Protein AF-A0A533UTS4-F1 (afdb_monomer)

Mean predicted aligned error: 9.01 Å

Structure (mmCIF, N/CA/C/O backbone):
data_AF-A0A533UTS4-F1
#
_entry.id   AF-A0A533UTS4-F1
#
loop_
_atom_site.group_PDB
_atom_site.id
_atom_site.type_symbol
_atom_site.label_atom_id
_atom_site.label_alt_id
_atom_site.label_comp_id
_atom_site.label_asym_id
_atom_site.label_entity_id
_atom_site.label_seq_id
_atom_site.pdbx_PDB_ins_code
_atom_site.Cartn_x
_atom_site.Cartn_y
_atom_site.Cartn_z
_atom_site.occupancy
_atom_site.B_iso_or_equiv
_atom_site.auth_seq_id
_atom_site.auth_comp_id
_atom_site.auth_asym_id
_atom_site.auth_atom_id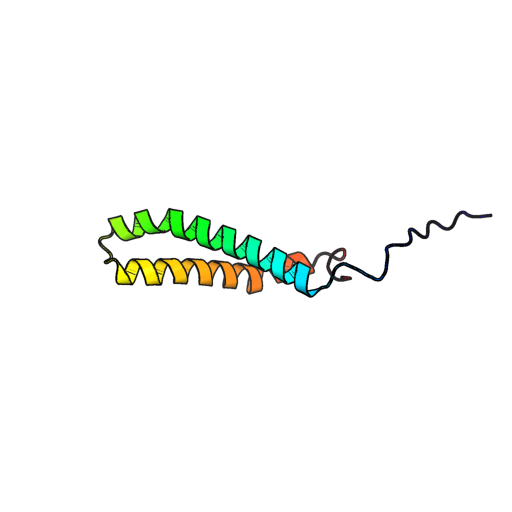
_atom_site.pdbx_PDB_model_num
ATOM 1 N N . MET A 1 1 ? 24.202 5.700 -48.891 1.00 48.53 1 MET A N 1
ATOM 2 C CA . MET A 1 1 ? 24.641 5.277 -47.543 1.00 48.53 1 MET A CA 1
ATOM 3 C C . MET A 1 1 ? 23.400 5.221 -46.671 1.00 48.53 1 MET A C 1
ATOM 5 O O . MET A 1 1 ? 22.757 6.249 -46.512 1.00 48.53 1 MET A O 1
ATOM 9 N N . GLY A 1 2 ? 22.983 4.027 -46.242 1.00 54.53 2 GLY A N 1
ATOM 10 C CA . GLY A 1 2 ? 21.787 3.873 -45.412 1.00 54.53 2 GLY A CA 1
ATOM 11 C C . GLY A 1 2 ? 22.032 4.495 -44.043 1.00 54.53 2 GLY A C 1
ATOM 12 O O . GLY A 1 2 ? 22.993 4.124 -43.375 1.00 54.53 2 GLY A O 1
ATOM 13 N N . ALA A 1 3 ? 21.205 5.460 -43.648 1.00 56.62 3 ALA A N 1
ATOM 14 C CA . ALA A 1 3 ? 21.212 5.972 -42.288 1.00 56.62 3 ALA A CA 1
ATOM 15 C C . ALA A 1 3 ? 20.792 4.822 -41.366 1.00 56.62 3 ALA A C 1
ATOM 17 O O . ALA A 1 3 ? 19.621 4.446 -41.321 1.00 56.62 3 ALA A O 1
ATOM 18 N N . HIS A 1 4 ? 21.756 4.203 -40.685 1.00 60.66 4 HIS A N 1
ATOM 19 C CA . HIS A 1 4 ? 21.422 3.304 -39.596 1.00 60.66 4 HIS A CA 1
ATOM 20 C C . HIS A 1 4 ? 20.731 4.145 -38.517 1.00 60.66 4 HIS A C 1
ATOM 22 O O . HIS A 1 4 ? 21.248 5.167 -38.068 1.00 60.66 4 HIS A O 1
ATOM 28 N N . ASN A 1 5 ? 19.515 3.744 -38.152 1.00 62.00 5 ASN A N 1
ATOM 29 C CA . ASN A 1 5 ? 18.727 4.395 -37.116 1.00 62.00 5 ASN A CA 1
ATOM 30 C C . ASN A 1 5 ? 19.094 3.793 -35.752 1.00 62.00 5 ASN A C 1
ATOM 32 O O . ASN A 1 5 ? 18.279 3.168 -35.078 1.00 62.00 5 ASN A O 1
ATOM 36 N N . ASN A 1 6 ? 20.366 3.890 -35.374 1.00 64.50 6 ASN A N 1
ATOM 37 C CA . ASN A 1 6 ? 20.861 3.498 -34.060 1.00 64.50 6 ASN A CA 1
ATOM 38 C C . ASN A 1 6 ? 20.645 4.672 -33.107 1.00 64.50 6 ASN A C 1
ATOM 40 O O . ASN A 1 6 ? 21.575 5.401 -32.767 1.00 64.50 6 ASN A O 1
ATOM 44 N N . VAL A 1 7 ? 19.390 4.832 -32.673 1.00 62.00 7 VAL A N 1
ATOM 45 C CA . VAL A 1 7 ? 19.060 5.594 -31.467 1.00 62.00 7 VAL A CA 1
ATOM 46 C C . VAL A 1 7 ? 19.901 5.007 -30.337 1.00 62.00 7 VAL A C 1
ATOM 48 O O . VAL A 1 7 ? 19.662 3.891 -29.874 1.00 62.00 7 VAL A O 1
ATOM 51 N N . HIS A 1 8 ? 20.943 5.736 -29.948 1.00 65.12 8 HIS A N 1
ATOM 52 C CA . HIS A 1 8 ? 21.802 5.381 -28.832 1.00 65.12 8 HIS A CA 1
ATOM 53 C C . HIS A 1 8 ? 21.014 5.628 -27.546 1.00 65.12 8 HIS A C 1
ATOM 55 O O . HIS A 1 8 ? 21.061 6.715 -26.978 1.00 65.12 8 HIS A O 1
ATOM 61 N N . VAL A 1 9 ? 20.230 4.634 -27.122 1.00 61.72 9 VAL A N 1
ATOM 62 C CA . VAL A 1 9 ? 19.670 4.615 -25.769 1.00 61.72 9 VAL A CA 1
ATOM 63 C C . VAL A 1 9 ? 20.850 4.370 -24.826 1.00 61.72 9 VAL A C 1
ATOM 65 O O . VAL A 1 9 ? 21.492 3.321 -24.952 1.00 61.72 9 VAL A O 1
ATOM 68 N N . PRO A 1 10 ? 21.187 5.318 -23.934 1.00 59.50 10 PRO A N 1
ATOM 69 C CA . PRO A 1 10 ? 22.321 5.171 -23.037 1.00 59.50 10 PRO A CA 1
ATOM 70 C C . PRO A 1 10 ? 22.177 3.888 -22.225 1.00 59.50 10 PRO A C 1
ATOM 72 O O . PRO A 1 10 ? 21.143 3.637 -21.608 1.00 59.50 10 PRO A O 1
ATOM 75 N N . LYS A 1 11 ? 23.223 3.062 -22.248 1.00 57.50 11 LYS A N 1
ATOM 76 C CA . LYS A 1 11 ? 23.276 1.797 -21.505 1.00 57.50 11 LYS A CA 1
ATOM 77 C C . LYS A 1 11 ? 23.449 2.020 -19.997 1.00 57.50 11 LYS A C 1
ATOM 79 O O . LYS A 1 11 ? 23.212 1.108 -19.215 1.00 57.50 11 LYS A O 1
ATOM 84 N N . GLU A 1 12 ? 23.823 3.236 -19.602 1.00 61.56 12 GLU A N 1
ATOM 85 C CA . GLU A 1 12 ? 23.745 3.712 -18.223 1.00 61.56 12 GLU A CA 1
ATOM 86 C C . GLU A 1 12 ? 22.326 4.211 -17.951 1.00 61.56 12 GLU A C 1
ATOM 88 O O . GLU A 1 12 ? 22.019 5.402 -17.919 1.00 61.56 12 GLU A O 1
ATOM 93 N N . SER A 1 13 ? 21.423 3.242 -17.840 1.00 64.69 13 SER A N 1
ATOM 94 C CA . SER A 1 13 ? 20.076 3.446 -17.340 1.00 64.69 13 SER A CA 1
ATOM 95 C C . SER A 1 13 ? 20.125 3.927 -15.890 1.00 64.69 13 SER A C 1
ATOM 97 O O . SER A 1 13 ? 20.963 3.482 -15.107 1.00 64.69 13 SER A O 1
ATOM 99 N N . TRP A 1 14 ? 19.178 4.792 -15.529 1.00 69.31 14 TRP A N 1
ATOM 100 C CA . TRP A 1 14 ? 18.813 5.127 -14.150 1.00 69.31 14 TRP A CA 1
ATOM 101 C C . TRP A 1 14 ? 18.991 3.923 -13.195 1.00 69.31 14 TRP A C 1
ATOM 103 O O . TRP A 1 14 ? 18.526 2.833 -13.548 1.00 69.31 14 TRP A O 1
ATOM 113 N N . PRO A 1 15 ? 19.655 4.076 -12.026 1.00 82.12 15 PRO A N 1
ATOM 114 C CA . PRO A 1 15 ? 19.939 2.965 -11.121 1.00 82.12 15 PRO A CA 1
ATOM 115 C C . PRO A 1 15 ? 18.715 2.079 -10.881 1.00 82.12 15 PRO A C 1
ATOM 117 O O . PRO A 1 15 ? 17.669 2.569 -10.461 1.00 82.12 15 PRO A O 1
ATOM 120 N N . ALA A 1 16 ? 18.844 0.769 -11.110 1.00 77.12 16 ALA A N 1
ATOM 121 C CA . ALA A 1 16 ? 17.714 -0.164 -11.032 1.00 77.12 16 ALA A CA 1
ATOM 122 C C . ALA A 1 16 ? 16.979 -0.102 -9.679 1.00 77.12 16 ALA A C 1
ATOM 124 O O . ALA A 1 16 ? 15.756 -0.210 -9.623 1.00 77.12 16 ALA A O 1
ATOM 125 N N . PHE A 1 17 ? 17.706 0.157 -8.586 1.00 80.31 17 PHE A N 1
ATOM 126 C CA . PHE A 1 17 ? 17.106 0.321 -7.262 1.00 80.31 17 PHE A CA 1
ATOM 127 C C . PHE A 1 17 ? 16.144 1.518 -7.177 1.00 80.31 17 PHE A C 1
ATOM 129 O O . PHE A 1 17 ? 15.164 1.449 -6.439 1.00 80.31 17 PHE A O 1
ATOM 136 N N . LEU A 1 18 ? 16.389 2.603 -7.922 1.00 87.19 18 LEU A N 1
ATOM 137 C CA . LEU A 1 18 ? 15.526 3.784 -7.901 1.00 87.19 18 LEU A CA 1
ATOM 138 C C . LEU A 1 18 ? 14.179 3.500 -8.565 1.00 87.19 18 LEU A C 1
ATOM 140 O O . LEU A 1 18 ? 13.176 4.055 -8.129 1.00 87.19 18 LEU A O 1
ATOM 144 N N . TRP A 1 19 ? 14.123 2.612 -9.562 1.00 82.94 19 TRP A N 1
ATOM 145 C CA . TRP A 1 19 ? 12.843 2.149 -10.102 1.00 82.94 19 TRP A CA 1
ATOM 146 C C . TRP A 1 19 ? 12.027 1.416 -9.042 1.00 82.94 19 TRP A C 1
ATOM 148 O O . TRP A 1 19 ? 10.852 1.727 -8.865 1.00 82.94 19 TRP A O 1
ATOM 158 N N . TYR A 1 20 ? 12.663 0.529 -8.273 1.00 84.56 20 TYR A N 1
ATOM 159 C CA . TYR A 1 20 ? 12.003 -0.154 -7.158 1.00 84.56 20 TYR A CA 1
ATOM 160 C C . TYR A 1 20 ? 11.606 0.799 -6.027 1.00 84.56 20 TYR A C 1
ATOM 162 O O . TYR A 1 20 ? 10.565 0.600 -5.408 1.00 84.56 20 TYR A O 1
ATOM 170 N 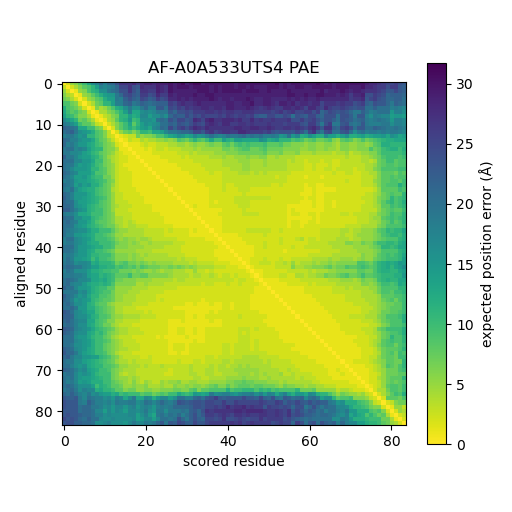N . ALA A 1 21 ? 12.386 1.851 -5.769 1.00 91.62 21 ALA A N 1
ATOM 171 C CA . ALA A 1 21 ? 12.035 2.868 -4.782 1.00 91.62 21 ALA A CA 1
ATOM 172 C C . ALA A 1 21 ? 10.803 3.681 -5.215 1.00 91.62 21 ALA A C 1
ATOM 174 O O . ALA A 1 21 ? 9.888 3.885 -4.422 1.00 91.62 21 ALA A O 1
ATOM 175 N N . ILE A 1 22 ? 10.746 4.106 -6.481 1.00 92.06 22 ILE A N 1
ATOM 176 C CA . ILE A 1 22 ? 9.581 4.809 -7.037 1.00 92.06 22 ILE A CA 1
ATOM 177 C C . ILE A 1 22 ? 8.342 3.908 -6.970 1.00 92.06 22 ILE A C 1
ATOM 179 O O . ILE A 1 22 ? 7.296 4.334 -6.486 1.00 92.06 22 ILE A O 1
ATOM 183 N N . GLU A 1 23 ? 8.479 2.654 -7.405 1.00 91.25 23 GLU A N 1
ATOM 184 C CA . GLU A 1 23 ? 7.434 1.629 -7.330 1.00 91.25 23 GLU A CA 1
ATOM 185 C C . GLU A 1 23 ? 6.911 1.481 -5.891 1.00 91.25 23 GLU A C 1
ATOM 187 O O . GLU A 1 23 ? 5.708 1.579 -5.649 1.00 91.25 23 GLU A O 1
ATOM 192 N N . PHE A 1 24 ? 7.822 1.361 -4.922 1.00 93.88 24 PHE A N 1
ATOM 193 C CA . PHE A 1 24 ? 7.504 1.264 -3.500 1.00 93.88 24 PHE A CA 1
ATOM 194 C C . PHE A 1 24 ? 6.683 2.457 -2.996 1.00 93.88 24 PHE A C 1
ATOM 196 O O . PHE A 1 24 ? 5.652 2.253 -2.358 1.00 93.88 24 PHE A O 1
ATOM 203 N N . PHE A 1 25 ? 7.089 3.698 -3.286 1.00 97.38 25 PHE A N 1
ATOM 204 C CA . PHE A 1 25 ? 6.370 4.884 -2.799 1.00 97.38 25 PHE A CA 1
ATOM 205 C C . PHE A 1 25 ? 4.994 5.057 -3.444 1.00 97.38 25 PHE A C 1
ATOM 207 O O . PHE A 1 25 ? 4.063 5.507 -2.776 1.00 97.38 25 PHE A O 1
ATOM 214 N N . ILE A 1 26 ? 4.837 4.663 -4.710 1.00 96.19 26 ILE A N 1
ATOM 215 C CA . ILE A 1 26 ? 3.529 4.652 -5.378 1.00 96.19 26 ILE A CA 1
ATOM 216 C C . ILE A 1 26 ? 2.593 3.658 -4.682 1.00 96.19 26 ILE A C 1
ATOM 218 O O . ILE A 1 26 ? 1.460 4.004 -4.343 1.00 96.19 26 ILE A O 1
ATOM 222 N N . VAL A 1 27 ? 3.068 2.436 -4.430 1.00 97.25 27 VAL A N 1
ATOM 223 C CA . VAL A 1 27 ? 2.282 1.386 -3.763 1.00 97.25 27 VAL A CA 1
ATOM 224 C C . VAL A 1 27 ? 1.976 1.765 -2.317 1.00 97.25 27 VAL A C 1
ATOM 226 O O . VAL A 1 27 ? 0.850 1.573 -1.864 1.00 97.25 27 VAL A O 1
ATOM 229 N N . LEU A 1 28 ? 2.934 2.370 -1.612 1.00 97.94 28 LEU A N 1
ATOM 230 C CA . LEU A 1 28 ? 2.741 2.885 -0.260 1.00 97.94 28 LEU A CA 1
ATO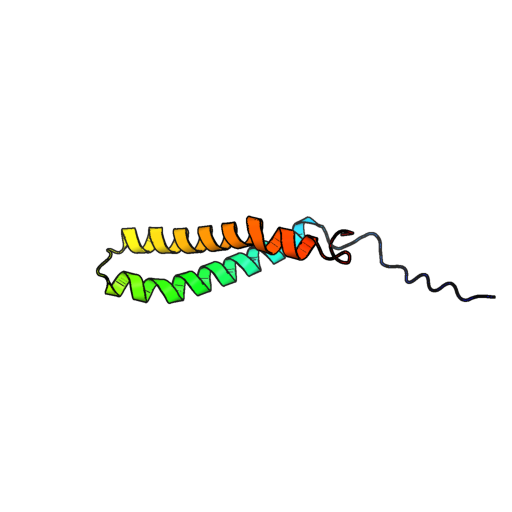M 231 C C . LEU A 1 28 ? 1.678 3.984 -0.222 1.00 97.94 28 LEU A C 1
ATOM 233 O O . LEU A 1 28 ? 0.789 3.933 0.623 1.00 97.94 28 LEU A O 1
ATOM 237 N N . GLY A 1 29 ? 1.728 4.943 -1.149 1.00 98.12 29 GLY A N 1
ATOM 238 C CA . GLY A 1 29 ? 0.726 6.002 -1.255 1.00 98.12 29 GLY A CA 1
ATOM 239 C C . GLY A 1 29 ? -0.677 5.451 -1.516 1.00 98.12 29 GLY A C 1
ATOM 240 O O . GLY A 1 29 ? -1.630 5.857 -0.851 1.00 98.12 29 GLY A O 1
ATOM 241 N N . ALA A 1 30 ? -0.802 4.475 -2.421 1.00 97.56 30 ALA A N 1
ATOM 242 C CA . ALA A 1 30 ? -2.065 3.783 -2.669 1.00 97.56 30 ALA A CA 1
ATOM 243 C C . ALA A 1 30 ? -2.552 3.019 -1.427 1.00 97.56 30 ALA A C 1
ATOM 245 O O . ALA A 1 30 ? -3.717 3.140 -1.055 1.00 97.56 30 ALA A O 1
ATOM 246 N N . GLY A 1 31 ? -1.659 2.286 -0.756 1.00 98.12 31 GLY A N 1
ATOM 247 C CA . GLY A 1 31 ? -1.958 1.553 0.473 1.00 98.12 31 GLY A CA 1
ATOM 248 C C . GLY A 1 31 ? -2.468 2.469 1.579 1.00 98.12 31 GLY A C 1
ATOM 249 O O . GLY A 1 31 ? -3.542 2.229 2.117 1.00 98.12 31 GLY A O 1
ATOM 250 N N . ILE A 1 32 ? -1.752 3.560 1.861 1.00 98.19 32 ILE A N 1
ATOM 251 C CA . ILE A 1 32 ? -2.159 4.557 2.860 1.00 98.19 32 ILE A CA 1
ATOM 252 C C . ILE A 1 32 ? -3.501 5.188 2.477 1.00 98.19 32 ILE A C 1
ATOM 254 O O . ILE A 1 32 ? -4.386 5.272 3.323 1.00 98.19 32 ILE A O 1
ATOM 258 N N . GLY A 1 33 ? -3.684 5.603 1.220 1.00 97.81 33 GLY A N 1
ATOM 259 C CA . GLY A 1 33 ? -4.934 6.216 0.762 1.00 97.81 33 GLY A CA 1
ATOM 260 C C . GLY A 1 33 ? -6.142 5.291 0.931 1.00 97.81 33 GLY A C 1
ATOM 261 O O . GLY A 1 33 ? -7.172 5.703 1.470 1.00 97.81 33 GLY A O 1
ATOM 262 N N . ILE A 1 34 ? -5.996 4.021 0.545 1.00 97.31 34 ILE A N 1
ATOM 263 C CA . ILE A 1 34 ? -7.029 2.996 0.733 1.00 97.31 34 ILE A CA 1
ATOM 264 C C . ILE A 1 34 ? -7.284 2.772 2.228 1.00 97.31 34 ILE A C 1
ATOM 266 O O . ILE A 1 34 ? -8.442 2.801 2.652 1.00 97.31 34 ILE A O 1
ATOM 270 N N . SER A 1 35 ? -6.237 2.615 3.043 1.00 97.06 35 SER A N 1
ATOM 271 C CA . SER A 1 35 ? -6.374 2.410 4.489 1.00 97.06 35 SER A CA 1
ATOM 272 C C . SER A 1 35 ? -7.103 3.566 5.168 1.00 97.06 35 SER A C 1
ATOM 274 O O . SER A 1 35 ? -8.078 3.319 5.872 1.00 97.06 35 SER A O 1
ATOM 276 N N . VAL A 1 36 ? -6.713 4.822 4.910 1.00 96.62 36 VAL A N 1
ATOM 277 C CA . VAL A 1 36 ? -7.369 6.014 5.482 1.00 96.62 36 VAL A CA 1
ATOM 278 C C . VAL A 1 36 ? -8.861 6.032 5.150 1.00 96.62 36 VAL A C 1
ATOM 280 O O . VAL A 1 36 ? -9.677 6.225 6.046 1.00 96.62 36 VAL A O 1
ATOM 283 N N . SER A 1 37 ? -9.231 5.753 3.896 1.00 95.06 37 SER A N 1
ATOM 284 C CA . SER A 1 37 ? -10.645 5.698 3.492 1.00 95.06 37 SER A CA 1
ATOM 285 C C . SER A 1 37 ? -11.430 4.543 4.131 1.00 95.06 37 SER A C 1
ATOM 287 O O . SER A 1 37 ? -12.651 4.614 4.256 1.00 95.06 37 SER A O 1
ATOM 289 N N . SER A 1 38 ? -10.735 3.488 4.562 1.00 95.38 38 SER A N 1
ATOM 290 C CA . SER A 1 38 ? -11.342 2.284 5.133 1.00 95.38 38 SER A CA 1
ATOM 291 C C . SER A 1 38 ? -11.526 2.372 6.650 1.00 95.38 38 SER A C 1
ATOM 293 O O . SER A 1 38 ? -12.456 1.773 7.186 1.00 95.38 38 SER A O 1
ATOM 295 N N . ILE A 1 39 ? -10.683 3.120 7.369 1.00 95.62 39 ILE A N 1
ATOM 296 C CA . ILE A 1 39 ? -10.724 3.180 8.840 1.00 95.62 39 ILE A CA 1
ATOM 297 C C . ILE A 1 39 ? -12.057 3.706 9.382 1.00 95.62 39 ILE A C 1
ATOM 299 O O . ILE A 1 39 ? -12.562 3.167 10.367 1.00 95.62 39 ILE A O 1
ATOM 303 N N . ASP A 1 40 ? -12.678 4.683 8.723 1.00 93.88 40 ASP A N 1
ATOM 304 C CA . ASP A 1 40 ? -13.982 5.207 9.149 1.00 93.88 40 ASP A CA 1
ATOM 305 C C . ASP A 1 40 ? -15.080 4.136 9.143 1.00 93.88 40 ASP A C 1
ATOM 307 O O . ASP A 1 40 ? -15.994 4.170 9.969 1.00 93.88 40 ASP A O 1
ATOM 311 N N . TYR A 1 41 ? -14.993 3.168 8.230 1.00 94.94 41 TYR A N 1
ATOM 312 C CA . TYR A 1 41 ? -15.911 2.035 8.176 1.00 94.94 41 TYR A CA 1
ATOM 313 C C . TYR A 1 41 ? -15.713 1.099 9.373 1.00 94.94 41 TYR A C 1
ATOM 315 O O . TYR A 1 41 ? -16.690 0.737 10.027 1.00 94.94 41 TYR A O 1
ATOM 323 N N . PHE A 1 42 ? -14.465 0.777 9.719 1.00 94.56 42 PHE A N 1
ATOM 324 C CA . PHE A 1 42 ? -14.155 -0.078 10.868 1.00 94.56 42 PHE A CA 1
ATOM 325 C C . PHE A 1 42 ? -14.496 0.596 12.203 1.00 94.56 42 PHE A C 1
ATOM 327 O O . PHE A 1 42 ? -15.130 -0.018 13.059 1.00 94.56 42 PHE A O 1
ATOM 334 N N . LYS A 1 43 ? -14.208 1.892 12.361 1.00 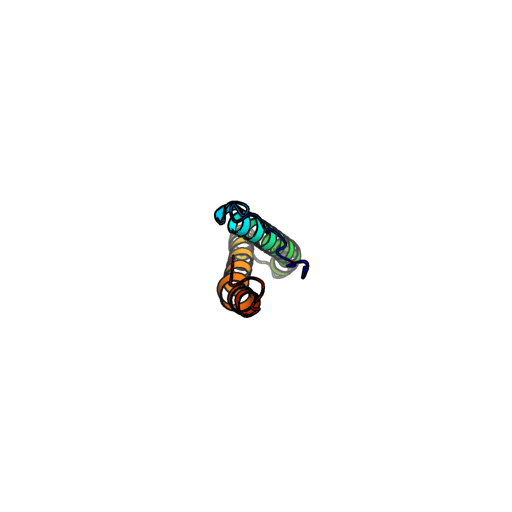94.19 43 LYS A N 1
ATOM 335 C CA . LYS A 1 43 ? -14.619 2.649 13.555 1.00 94.19 43 LYS A CA 1
ATOM 336 C C . LYS A 1 43 ? -16.135 2.616 13.765 1.00 94.19 43 LYS A C 1
ATOM 338 O O . LYS A 1 43 ? -16.599 2.434 14.887 1.00 94.19 43 LYS A O 1
ATOM 343 N N . LYS A 1 44 ? -16.924 2.718 12.689 1.00 94.88 44 LYS A N 1
ATOM 344 C CA . LYS A 1 44 ? -18.397 2.627 12.751 1.00 94.88 44 LYS A CA 1
ATOM 345 C C . LYS A 1 44 ? -18.918 1.245 13.152 1.00 94.88 44 LYS A C 1
ATOM 347 O O . LYS A 1 44 ? -20.042 1.160 13.635 1.00 94.88 44 LYS A O 1
ATOM 352 N N . MET A 1 45 ? -18.131 0.184 12.985 1.00 94.06 45 MET A N 1
ATOM 353 C CA . MET A 1 45 ? -18.476 -1.151 13.490 1.00 94.06 45 MET A CA 1
ATOM 354 C C . MET A 1 45 ? -18.240 -1.313 14.993 1.00 94.06 45 MET A C 1
ATOM 356 O O . MET A 1 45 ? -18.625 -2.337 15.551 1.00 94.06 45 MET A O 1
ATOM 360 N N . GLY A 1 46 ? -17.621 -0.326 15.646 1.00 94.19 46 GLY A N 1
ATOM 361 C CA . G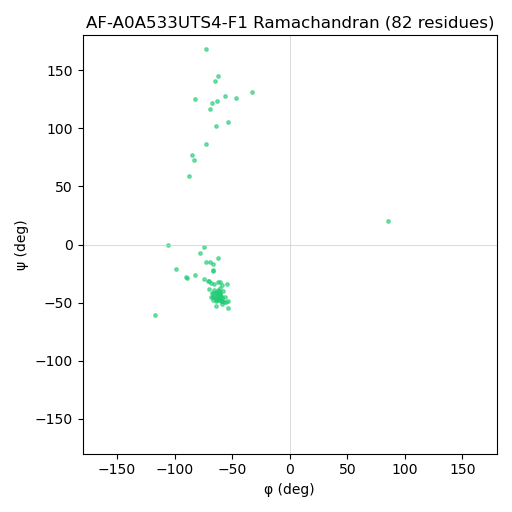LY A 1 46 ? -17.296 -0.383 17.068 1.00 94.19 46 GLY A CA 1
ATOM 362 C C . GLY A 1 46 ? -15.974 -1.086 17.377 1.00 94.19 46 GLY A C 1
ATOM 363 O O . GLY A 1 46 ? -15.786 -1.518 18.511 1.00 94.19 46 GLY A O 1
ATOM 364 N N . PHE A 1 47 ? -15.065 -1.211 16.402 1.00 94.75 47 PHE A N 1
ATOM 365 C CA . P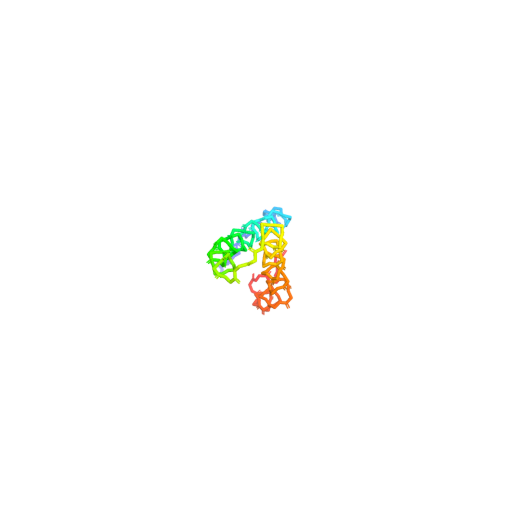HE A 1 47 ? -13.692 -1.634 16.687 1.00 94.75 47 PHE A CA 1
ATOM 366 C C . PHE A 1 47 ? -12.974 -0.583 17.542 1.00 94.75 47 PHE A C 1
ATOM 368 O O . PHE A 1 47 ? -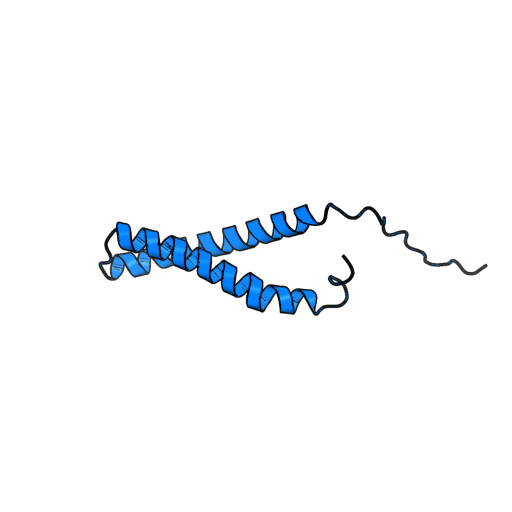13.140 0.622 17.340 1.00 94.75 47 PHE A O 1
ATOM 375 N N . ASP A 1 48 ? -12.171 -1.047 18.495 1.00 94.75 48 ASP A N 1
ATOM 376 C CA . ASP A 1 48 ? -11.342 -0.197 19.340 1.00 94.75 48 ASP A CA 1
ATOM 377 C C . ASP A 1 48 ? -10.144 0.384 18.564 1.00 94.75 48 ASP A C 1
ATOM 379 O O . ASP A 1 48 ? -9.834 -0.024 17.439 1.00 94.75 48 ASP A O 1
ATOM 383 N N . GLU A 1 49 ? -9.464 1.366 19.161 1.00 93.69 49 GLU A N 1
ATOM 384 C CA . GLU A 1 49 ? -8.348 2.071 18.517 1.00 93.69 49 GLU A CA 1
ATOM 385 C C . GLU A 1 49 ? -7.183 1.132 18.181 1.00 93.69 49 GLU A C 1
ATOM 387 O O . GLU A 1 49 ? -6.681 1.170 17.059 1.00 93.69 49 GLU A O 1
ATOM 392 N N . SER A 1 50 ? -6.825 0.221 19.092 1.00 96.06 50 SER A N 1
ATOM 393 C CA . SER A 1 50 ? -5.735 -0.738 18.871 1.00 96.06 50 SER A CA 1
ATOM 394 C C . SER A 1 50 ? -6.035 -1.650 17.682 1.00 96.06 50 SER A C 1
ATOM 396 O O . SER A 1 50 ? -5.205 -1.808 16.784 1.00 96.06 50 SER A O 1
ATOM 398 N N . MET A 1 51 ? -7.247 -2.210 17.615 1.00 96.44 51 MET A N 1
ATOM 399 C CA . MET A 1 51 ? -7.657 -3.034 16.475 1.00 96.44 51 MET A CA 1
ATOM 400 C C . MET A 1 51 ? -7.654 -2.241 15.165 1.00 96.44 51 MET A C 1
ATOM 402 O O . MET A 1 51 ? -7.224 -2.745 14.127 1.00 96.44 51 MET A O 1
ATOM 406 N N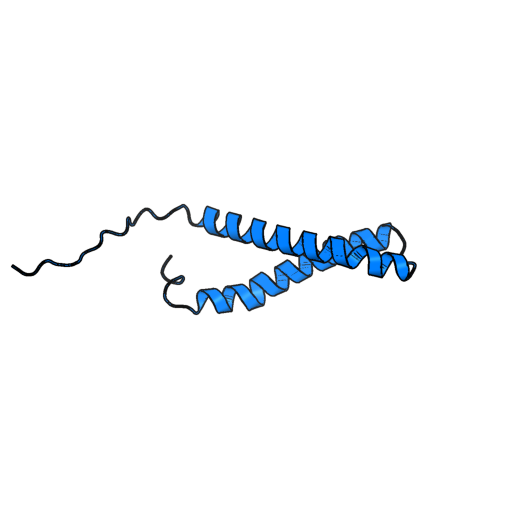 . THR A 1 52 ? -8.099 -0.989 15.207 1.00 95.88 52 THR A N 1
ATOM 407 C CA . THR A 1 52 ? -8.131 -0.108 14.037 1.0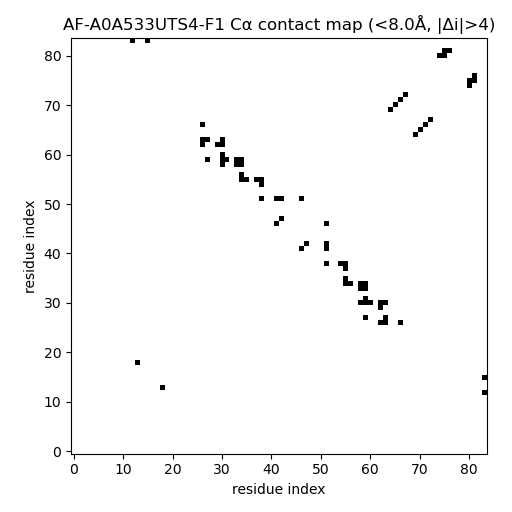0 95.88 52 THR A CA 1
ATOM 408 C C . THR A 1 52 ? -6.725 0.162 13.486 1.00 95.88 52 THR A C 1
ATOM 410 O O . THR A 1 52 ? -6.541 0.141 12.268 1.00 95.88 52 THR A O 1
ATOM 413 N N . ASP A 1 53 ? -5.722 0.332 14.351 1.00 96.50 53 ASP A N 1
ATOM 414 C CA . ASP A 1 53 ? -4.319 0.504 13.950 1.00 96.50 53 ASP A CA 1
ATOM 415 C C . ASP A 1 53 ? -3.744 -0.761 13.294 1.00 96.50 53 ASP A C 1
ATOM 417 O O . ASP A 1 53 ? -3.067 -0.690 12.262 1.00 96.50 53 ASP A O 1
ATOM 421 N N . TRP A 1 54 ? -4.057 -1.940 13.837 1.00 97.75 54 TRP A N 1
ATOM 422 C CA . TRP A 1 54 ? -3.676 -3.211 13.215 1.00 97.75 54 TRP A CA 1
ATOM 423 C C . TRP A 1 54 ? -4.334 -3.403 11.850 1.00 97.75 54 TRP A C 1
ATOM 425 O O . TRP A 1 54 ? -3.676 -3.833 10.901 1.00 97.75 54 TRP A O 1
ATOM 435 N N . ILE A 1 55 ? -5.612 -3.045 11.722 1.00 97.06 55 ILE A N 1
ATOM 436 C CA . ILE A 1 55 ? -6.337 -3.091 10.449 1.00 97.06 55 ILE A CA 1
ATOM 437 C C . ILE A 1 55 ? -5.723 -2.111 9.445 1.00 97.06 55 ILE A C 1
ATOM 439 O O . ILE A 1 55 ? -5.535 -2.477 8.284 1.00 97.06 55 ILE A O 1
ATOM 443 N N . PHE A 1 56 ? -5.360 -0.900 9.875 1.00 97.62 56 PHE A N 1
ATOM 444 C CA . PHE A 1 56 ? -4.719 0.100 9.021 1.00 97.62 56 PHE A CA 1
ATOM 445 C C . PHE A 1 56 ? -3.474 -0.471 8.337 1.00 97.62 56 PHE A C 1
ATOM 447 O O . PHE A 1 56 ? -3.381 -0.460 7.104 1.00 97.62 56 PHE A O 1
ATOM 454 N N . TRP A 1 57 ? -2.544 -1.018 9.126 1.00 97.56 57 TRP A N 1
ATOM 455 C CA . TRP A 1 57 ? -1.312 -1.614 8.610 1.00 97.56 57 TRP A CA 1
ATOM 456 C C . TRP A 1 57 ? -1.557 -2.931 7.872 1.00 97.56 57 TRP A C 1
ATOM 458 O O . TRP A 1 57 ? -0.867 -3.214 6.891 1.00 97.56 57 TRP A O 1
ATOM 468 N N . GLY A 1 58 ? -2.570 -3.700 8.277 1.00 97.62 58 GLY A N 1
ATOM 469 C CA . GLY A 1 58 ? -3.014 -4.900 7.574 1.00 97.62 58 GLY A CA 1
ATOM 470 C C . GLY A 1 58 ? -3.446 -4.604 6.137 1.00 97.62 58 GLY A C 1
ATOM 471 O O . GLY A 1 58 ? -2.993 -5.274 5.211 1.00 97.62 58 GLY A O 1
ATOM 472 N N . ILE A 1 59 ? -4.248 -3.557 5.924 1.00 97.81 59 ILE A N 1
ATOM 473 C CA . ILE A 1 59 ? -4.679 -3.124 4.585 1.00 97.81 59 ILE A CA 1
ATOM 474 C C . ILE A 1 59 ? -3.482 -2.654 3.753 1.00 97.81 59 ILE A C 1
ATOM 476 O O . ILE A 1 59 ? -3.348 -3.080 2.604 1.00 97.81 59 ILE A O 1
ATOM 480 N N . VAL A 1 60 ? -2.573 -1.853 4.331 1.00 98.06 60 VAL A N 1
ATOM 481 C CA . VAL A 1 60 ? -1.331 -1.452 3.643 1.00 98.06 60 VAL A CA 1
ATOM 482 C C . VAL A 1 60 ? -0.559 -2.698 3.192 1.00 98.06 60 VAL A C 1
ATOM 484 O O . VAL A 1 60 ? -0.204 -2.813 2.020 1.00 98.06 60 VAL A O 1
ATOM 487 N N . GLY A 1 61 ? -0.360 -3.670 4.085 1.00 97.44 61 GLY A N 1
ATOM 488 C CA . GLY A 1 61 ? 0.334 -4.923 3.780 1.00 97.44 61 GLY A CA 1
ATOM 489 C C . GLY A 1 61 ? -0.339 -5.749 2.678 1.00 97.44 61 GLY A C 1
ATOM 490 O O . GLY A 1 61 ? 0.343 -6.270 1.794 1.00 97.44 61 GLY A O 1
ATOM 491 N N . VAL A 1 62 ? -1.672 -5.830 2.669 1.00 97.81 62 VAL A N 1
ATOM 492 C CA . VAL A 1 62 ? -2.433 -6.526 1.617 1.00 97.81 62 VAL A CA 1
ATOM 493 C C . VAL A 1 62 ? -2.258 -5.847 0.259 1.00 97.81 62 VAL A C 1
ATOM 495 O O . VAL A 1 62 ? -2.063 -6.539 -0.740 1.00 97.81 62 VAL A O 1
ATOM 498 N N . VAL A 1 63 ? -2.267 -4.513 0.201 1.00 97.88 63 VAL A N 1
ATOM 499 C CA . VAL A 1 63 ? -2.017 -3.771 -1.048 1.00 97.88 63 VAL A CA 1
ATOM 500 C C . VAL A 1 63 ? -0.624 -4.086 -1.595 1.00 97.88 63 VAL A C 1
ATOM 502 O O . VAL A 1 63 ? -0.484 -4.362 -2.789 1.00 97.88 63 VAL A O 1
ATOM 505 N N . PHE A 1 64 ? 0.388 -4.142 -0.726 1.00 96.75 64 PHE A N 1
ATOM 506 C CA . PHE A 1 64 ? 1.731 -4.588 -1.099 1.00 96.75 64 PHE A CA 1
ATOM 507 C C . PHE A 1 64 ? 1.731 -6.022 -1.645 1.00 96.75 64 PHE A C 1
ATOM 509 O O . PHE A 1 64 ? 2.275 -6.265 -2.723 1.00 96.75 64 PHE A O 1
ATOM 516 N N . LEU A 1 65 ? 1.086 -6.969 -0.961 1.00 97.00 65 LEU A N 1
ATOM 517 C CA . LEU A 1 65 ? 1.002 -8.359 -1.423 1.00 97.00 65 LEU A CA 1
ATOM 518 C C . LEU A 1 65 ? 0.351 -8.470 -2.804 1.00 97.00 65 LEU A C 1
ATOM 520 O O . LEU A 1 65 ? 0.911 -9.103 -3.698 1.00 97.00 65 LEU A O 1
ATOM 524 N N . VAL A 1 66 ? -0.798 -7.823 -3.002 1.00 96.81 66 VAL A N 1
ATOM 525 C CA . VAL A 1 66 ? -1.506 -7.811 -4.290 1.00 96.81 66 VAL A CA 1
ATOM 526 C C . VAL A 1 66 ? -0.622 -7.217 -5.380 1.00 96.81 66 VAL A C 1
ATOM 528 O O . VAL A 1 66 ? -0.519 -7.772 -6.476 1.00 96.81 66 VAL A O 1
ATOM 531 N N . TYR A 1 67 ? 0.061 -6.114 -5.089 1.00 94.94 67 TYR A N 1
ATOM 532 C CA . TYR A 1 67 ? 0.916 -5.471 -6.067 1.00 94.94 67 TYR A CA 1
ATOM 533 C C . TYR A 1 67 ? 2.095 -6.361 -6.485 1.00 94.94 67 TYR A C 1
ATOM 535 O O . TYR A 1 67 ? 2.276 -6.627 -7.675 1.00 94.94 67 TYR A O 1
ATOM 543 N N . TYR A 1 68 ? 2.869 -6.875 -5.527 1.00 91.25 68 TYR A N 1
ATOM 544 C CA . TYR A 1 68 ? 4.084 -7.637 -5.825 1.00 91.25 68 TYR A CA 1
ATOM 545 C C . TYR A 1 68 ? 3.811 -9.049 -6.356 1.00 91.25 68 TYR A C 1
ATOM 547 O O . TYR A 1 68 ? 4.615 -9.550 -7.144 1.00 91.25 68 TYR A O 1
ATOM 555 N N . LEU A 1 69 ? 2.698 -9.685 -5.972 1.00 94.38 69 LEU A N 1
ATOM 556 C CA . LEU A 1 69 ? 2.354 -11.038 -6.426 1.00 94.38 69 LEU A CA 1
ATOM 557 C C . LEU A 1 69 ? 1.526 -11.062 -7.714 1.00 94.38 69 LEU A C 1
ATOM 559 O O . LEU A 1 69 ? 1.602 -12.039 -8.455 1.00 94.38 69 LEU A O 1
ATOM 563 N N . ILE A 1 70 ? 0.735 -10.021 -7.990 1.00 93.81 70 ILE A N 1
ATOM 564 C CA . ILE A 1 70 ? -0.206 -10.016 -9.119 1.00 93.81 70 ILE A CA 1
ATOM 565 C C . ILE A 1 70 ? 0.163 -8.930 -10.124 1.00 93.81 70 ILE A C 1
ATOM 567 O O . ILE A 1 70 ? 0.466 -9.232 -11.278 1.00 93.81 70 ILE A O 1
ATOM 571 N N . VAL A 1 71 ? 0.168 -7.663 -9.708 1.00 91.50 71 VAL A N 1
ATOM 572 C CA . VAL A 1 71 ? 0.324 -6.531 -10.638 1.00 91.50 71 VAL A CA 1
ATOM 573 C C . VAL A 1 71 ? 1.711 -6.521 -11.272 1.00 91.50 71 VAL A C 1
ATOM 575 O O . VAL A 1 71 ? 1.840 -6.428 -12.492 1.00 91.50 71 VAL A O 1
ATOM 578 N N . ARG A 1 72 ? 2.759 -6.667 -10.464 1.00 88.56 72 ARG A N 1
ATOM 579 C CA . ARG A 1 72 ? 4.146 -6.580 -10.918 1.00 88.56 72 ARG A CA 1
ATOM 580 C C . ARG A 1 72 ? 4.519 -7.686 -11.917 1.00 88.56 72 ARG A C 1
ATOM 582 O O . ARG A 1 72 ? 5.026 -7.339 -12.984 1.00 88.56 72 ARG A O 1
ATOM 589 N N . PRO A 1 73 ? 4.203 -8.980 -11.694 1.00 87.44 73 PRO A N 1
ATOM 590 C CA . PRO A 1 73 ? 4.406 -10.012 -12.714 1.00 87.44 73 PRO A CA 1
ATOM 591 C C . PRO A 1 73 ? 3.636 -9.749 -14.015 1.00 87.44 73 PRO A C 1
ATOM 593 O O . PRO A 1 73 ? 4.143 -10.036 -15.100 1.00 87.44 73 PRO A O 1
ATOM 596 N N . LEU A 1 74 ? 2.430 -9.174 -13.936 1.00 87.38 74 LEU A N 1
ATOM 597 C CA . LEU A 1 74 ? 1.644 -8.815 -15.120 1.00 87.38 74 LEU A CA 1
ATOM 598 C C . LEU A 1 74 ? 2.259 -7.640 -15.896 1.00 87.38 74 LEU A C 1
ATOM 600 O O . LEU A 1 74 ? 2.263 -7.667 -17.128 1.00 87.38 74 LEU A O 1
ATOM 604 N N . LEU A 1 75 ? 2.813 -6.640 -15.204 1.00 82.12 75 LEU A N 1
ATOM 605 C CA . LEU A 1 75 ? 3.514 -5.509 -15.822 1.00 82.12 75 LEU A CA 1
ATOM 606 C C . LEU A 1 75 ? 4.813 -5.951 -16.508 1.00 82.12 75 LEU A C 1
ATOM 608 O O . LEU A 1 75 ? 5.053 -5.585 -17.660 1.00 82.12 75 LEU A O 1
ATOM 612 N N . LEU A 1 76 ? 5.608 -6.796 -15.844 1.00 77.38 76 LEU A N 1
ATOM 613 C CA . LEU A 1 76 ? 6.867 -7.333 -16.380 1.00 77.38 76 LEU A CA 1
ATOM 614 C C . LEU A 1 76 ? 6.665 -8.277 -17.575 1.00 77.38 76 LEU A C 1
ATOM 616 O O . LEU A 1 76 ? 7.597 -8.511 -18.342 1.00 77.38 76 LEU A O 1
ATOM 620 N N . ARG A 1 77 ? 5.443 -8.783 -17.789 1.00 67.88 77 ARG A N 1
ATOM 621 C CA . ARG A 1 77 ? 5.096 -9.594 -18.965 1.00 67.88 77 ARG A CA 1
ATOM 622 C C . ARG A 1 77 ? 5.092 -8.789 -20.275 1.00 67.88 77 ARG A C 1
ATOM 624 O O . ARG A 1 77 ? 5.101 -9.389 -21.349 1.00 67.88 77 ARG A O 1
ATOM 631 N N . ARG A 1 78 ? 5.085 -7.449 -20.228 1.00 59.53 78 ARG A N 1
ATOM 632 C CA . ARG A 1 78 ? 5.221 -6.598 -21.426 1.00 59.53 78 ARG A CA 1
ATOM 633 C C . ARG A 1 78 ? 6.700 -6.442 -21.814 1.00 59.53 78 ARG A C 1
ATOM 635 O O . ARG A 1 78 ? 7.516 -5.980 -21.022 1.00 59.53 78 ARG A O 1
ATOM 642 N N . SER A 1 79 ? 7.036 -6.772 -23.068 1.00 49.28 79 SER A N 1
ATOM 643 C CA . SER A 1 79 ? 8.420 -6.883 -23.581 1.00 49.28 79 SER A CA 1
ATOM 644 C C . SER A 1 79 ? 9.256 -5.598 -23.549 1.00 49.28 79 SER A C 1
ATOM 646 O O . SER A 1 79 ? 10.456 -5.643 -23.812 1.00 49.28 79 SER A O 1
ATOM 648 N N . THR A 1 80 ? 8.636 -4.444 -23.304 1.00 56.94 80 THR A N 1
ATOM 649 C CA . THR A 1 80 ? 9.310 -3.144 -23.224 1.00 56.94 80 THR A CA 1
ATOM 650 C C . THR A 1 80 ? 9.941 -2.883 -21.858 1.00 56.94 80 THR A C 1
ATOM 652 O O . THR A 1 80 ? 10.919 -2.148 -21.804 1.00 56.94 80 THR A O 1
ATOM 655 N N . LEU A 1 81 ? 9.435 -3.495 -20.777 1.00 50.53 81 LEU A N 1
ATOM 656 C CA . LEU A 1 81 ? 9.966 -3.318 -19.416 1.00 50.53 81 LEU A CA 1
ATOM 657 C C . LEU A 1 81 ? 10.907 -4.452 -18.983 1.00 50.53 81 LEU A C 1
ATOM 659 O O . LEU A 1 81 ? 11.726 -4.252 -18.100 1.00 50.53 81 LEU A O 1
ATOM 663 N N . SER A 1 82 ? 10.824 -5.629 -19.614 1.00 48.78 82 SER A N 1
ATOM 664 C CA . SER A 1 82 ? 11.640 -6.804 -19.255 1.00 48.78 82 SER A CA 1
ATOM 665 C C . SER A 1 82 ? 13.110 -6.724 -19.700 1.00 48.78 82 SER A C 1
ATOM 667 O O . SER A 1 82 ? 13.847 -7.692 -19.531 1.00 48.78 82 SER A O 1
ATOM 669 N N . ARG A 1 83 ? 13.503 -5.646 -20.393 1.00 50.47 83 ARG A N 1
ATOM 670 C CA . ARG A 1 83 ? 14.878 -5.395 -20.869 1.00 50.47 83 ARG A CA 1
ATOM 671 C C . ARG A 1 83 ? 15.612 -4.325 -20.049 1.00 50.47 83 ARG A C 1
ATOM 673 O O . ARG A 1 83 ? 16.748 -4.010 -20.396 1.00 50.47 83 ARG A O 1
ATOM 680 N N . ILE A 1 84 ? 14.948 -3.756 -19.041 1.00 54.41 84 ILE A N 1
ATOM 681 C CA . ILE A 1 84 ? 15.541 -2.905 -17.999 1.00 54.41 84 ILE A CA 1
ATOM 682 C C . ILE A 1 84 ? 15.971 -3.830 -16.860 1.00 54.41 84 ILE A C 1
ATOM 684 O O . ILE A 1 84 ? 17.085 -3.627 -16.337 1.00 54.41 84 ILE A O 1
#

Foldseek 3Di:
DDPDPPPCPDPPPDPPVVVVVVVVVVLQVVLQVVLVVCLVVVVVVVDDPVVSVVSSVVSSVVSVVCCVVPVVVVVCVDPVNVVD

Radius of gyration: 20.17 Å; Cα contacts (8 Å, |Δi|>4): 39; chains: 1; bounding box: 43×17×67 Å

Solvent-accessible surface area (backbone atoms only — not comparable to full-atom values): 5013 Å² total; per-residue (Å²): 132,85,80,77,85,74,78,79,71,69,87,82,59,78,59,70,66,56,56,54,50,53,52,48,52,54,52,47,51,50,15,52,54,52,24,63,70,44,48,66,58,47,49,74,73,66,53,51,71,70,59,49,53,53,48,39,53,48,46,29,51,48,45,50,50,50,38,65,72,48,50,46,59,59,56,51,68,40,80,84,58,66,78,114

Secondary structure (DSSP, 8-state):
----------SS-S-HHHHHHHHHHHHHHHHHHHHHHHHHHHHHTT--HHHHHHHHHHHHHHHHHHIIIIIHHHHHTSTTTTT-

pLDDT: mean 84.4, std 16.42, range [48.53, 98.19]

Sequence (84 aa):
MGAHNNVHVPKESWPAFLWYAIEFFIVLGAGIGISVSSIDYFKKMGFDESMTDWIFWGIVGVVFLVYYLIVRPLLLRRSTLSRI